Protein AF-A0A3C0Z412-F1 (afdb_monomer_lite)

Foldseek 3Di:
DDDDFFADPVVRGTDDQQQKFAAQPPPRDGGATCQGDPVPGDGHHSVNGDPIAGNPPRHDTD

Structure (mmCIF, N/CA/C/O backbone):
data_AF-A0A3C0Z412-F1
#
_entry.id   AF-A0A3C0Z412-F1
#
loop_
_atom_site.group_PDB
_atom_site.id
_atom_site.type_symbol
_atom_site.label_atom_id
_atom_site.label_alt_id
_atom_site.label_comp_id
_atom_site.label_asym_id
_atom_site.label_entity_id
_atom_site.label_seq_id
_atom_site.pdbx_PDB_ins_code
_atom_site.Cartn_x
_atom_site.Cartn_y
_atom_site.Cartn_z
_atom_site.occupancy
_atom_site.B_iso_or_equiv
_atom_site.auth_seq_id
_atom_site.auth_comp_id
_atom_site.auth_asym_id
_atom_site.auth_atom_id
_atom_site.pdbx_PDB_model_num
ATOM 1 N N . ASP A 1 1 ? 17.884 -10.666 11.100 1.00 49.12 1 ASP A N 1
ATOM 2 C CA . ASP A 1 1 ? 17.265 -10.121 9.889 1.00 49.12 1 ASP A CA 1
ATOM 3 C C . ASP A 1 1 ? 15.848 -9.752 10.280 1.00 49.12 1 ASP A C 1
ATOM 5 O O . ASP A 1 1 ? 14.993 -10.622 10.375 1.00 49.12 1 ASP A O 1
ATOM 9 N N . SER A 1 2 ? 15.678 -8.525 10.763 1.00 58.25 2 SER A N 1
ATOM 10 C CA . SER A 1 2 ? 14.443 -8.063 11.402 1.00 58.25 2 SER A CA 1
ATOM 11 C C . SER A 1 2 ? 13.834 -7.033 10.464 1.00 58.25 2 SER A C 1
ATOM 13 O O . SER A 1 2 ? 14.072 -5.843 10.637 1.00 58.25 2 SER A O 1
ATOM 15 N N . ARG A 1 3 ? 13.155 -7.486 9.406 1.00 69.50 3 ARG A N 1
ATOM 16 C CA . ARG A 1 3 ? 12.416 -6.574 8.525 1.00 69.50 3 ARG A CA 1
ATOM 17 C C . ARG A 1 3 ? 11.284 -5.940 9.328 1.00 69.50 3 ARG A C 1
ATOM 19 O O . ARG A 1 3 ? 10.525 -6.668 9.972 1.00 69.50 3 ARG A O 1
ATOM 26 N N . SER A 1 4 ? 11.209 -4.613 9.330 1.00 80.12 4 SER A N 1
ATOM 27 C CA . SER A 1 4 ? 10.072 -3.880 9.882 1.00 80.12 4 SER A CA 1
ATOM 28 C C . SER A 1 4 ? 8.825 -4.263 9.096 1.00 80.12 4 SER A C 1
ATOM 30 O O . SER A 1 4 ? 8.838 -4.307 7.869 1.00 80.12 4 SER A O 1
ATOM 32 N N . GLN A 1 5 ? 7.761 -4.611 9.813 1.00 87.81 5 GLN A N 1
ATOM 33 C CA . GLN A 1 5 ? 6.461 -4.886 9.215 1.00 87.81 5 GLN A CA 1
ATOM 34 C C . GLN A 1 5 ? 5.537 -3.723 9.559 1.00 87.81 5 GLN A C 1
ATOM 36 O O . GLN A 1 5 ? 5.433 -3.413 10.750 1.00 87.81 5 GLN A O 1
ATOM 41 N N . PRO A 1 6 ? 4.850 -3.123 8.575 1.00 92.75 6 PRO A N 1
ATOM 42 C CA . PRO A 1 6 ? 3.878 -2.078 8.853 1.00 92.75 6 PRO A CA 1
ATOM 43 C C . PRO A 1 6 ? 2.768 -2.603 9.765 1.00 92.75 6 PRO A C 1
ATOM 45 O O . PRO A 1 6 ? 2.323 -3.747 9.624 1.00 92.75 6 PRO A O 1
ATOM 48 N N . TYR A 1 7 ? 2.305 -1.784 10.698 1.00 94.38 7 TYR A N 1
ATOM 49 C CA . TYR A 1 7 ? 1.200 -2.091 11.594 1.00 94.38 7 TYR A CA 1
ATOM 50 C C . TYR A 1 7 ? -0.026 -1.270 11.215 1.00 94.38 7 TYR A C 1
ATOM 52 O O . TYR A 1 7 ? 0.037 -0.057 11.055 1.00 94.38 7 TYR A O 1
ATOM 60 N N . CYS A 1 8 ? -1.175 -1.919 11.080 1.00 95.75 8 CYS A N 1
ATOM 61 C CA . CYS A 1 8 ? -2.435 -1.218 10.908 1.00 95.75 8 CYS A CA 1
ATOM 62 C C . CYS A 1 8 ? -3.102 -1.036 12.269 1.00 95.75 8 CYS A C 1
ATOM 64 O O . CYS A 1 8 ? -3.545 -2.016 12.868 1.00 95.75 8 CYS A O 1
ATOM 66 N 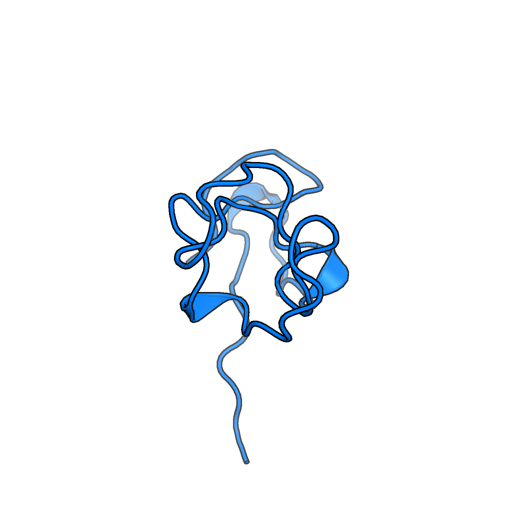N . GLU A 1 9 ? -3.213 0.210 12.732 1.00 96.12 9 GLU A N 1
ATOM 67 C CA . GLU A 1 9 ? -3.892 0.531 13.995 1.00 96.12 9 GLU A CA 1
ATOM 68 C C . GLU A 1 9 ? -5.399 0.239 13.929 1.00 96.12 9 GLU A C 1
ATOM 70 O O . GLU A 1 9 ? -5.985 -0.242 14.894 1.00 96.12 9 GLU A O 1
ATOM 75 N N . THR A 1 10 ? -6.022 0.460 12.769 1.00 96.19 10 THR A N 1
ATOM 76 C CA . THR A 1 10 ? -7.458 0.225 12.552 1.00 96.19 10 THR A CA 1
ATOM 77 C C . THR A 1 10 ? -7.829 -1.256 12.603 1.00 96.19 10 THR A C 1
ATOM 79 O O . THR A 1 10 ? -8.852 -1.621 13.178 1.00 96.19 10 THR A O 1
ATOM 82 N N . ASP A 1 11 ? -6.997 -2.114 12.008 1.00 94.38 11 ASP A N 1
ATOM 83 C CA . ASP A 1 11 ? -7.207 -3.567 11.969 1.00 94.38 11 ASP A CA 1
ATOM 84 C C . ASP A 1 11 ? -6.495 -4.316 13.113 1.00 94.38 11 ASP A C 1
ATOM 86 O O . ASP A 1 11 ? -6.538 -5.555 13.132 1.00 94.38 11 ASP A O 1
ATOM 90 N N . ASP A 1 12 ? -5.832 -3.568 14.006 1.00 95.44 12 ASP A N 1
ATOM 91 C CA . ASP A 1 12 ? -5.036 -4.004 15.163 1.00 95.44 12 ASP A CA 1
ATOM 92 C C . ASP A 1 12 ? -4.110 -5.192 14.843 1.00 95.44 12 ASP A C 1
ATOM 94 O O . ASP A 1 12 ? -4.135 -6.243 15.490 1.00 95.44 12 ASP A O 1
ATOM 98 N N . ARG A 1 13 ? -3.338 -5.072 13.752 1.00 94.44 13 ARG A N 1
ATOM 99 C CA . ARG A 1 13 ? -2.462 -6.154 13.272 1.00 94.44 13 ARG A CA 1
ATOM 100 C C . ARG A 1 13 ? -1.274 -5.667 12.449 1.00 94.44 13 ARG A C 1
ATOM 102 O O . ARG A 1 13 ? -1.364 -4.679 11.725 1.00 94.44 13 ARG A O 1
ATOM 109 N N . PHE A 1 14 ? -0.208 -6.466 12.443 1.00 94.12 14 PHE A N 1
ATOM 110 C CA . PHE A 1 14 ? 0.864 -6.339 11.455 1.00 94.12 14 PHE A CA 1
ATOM 111 C C . PHE A 1 14 ? 0.375 -6.734 10.060 1.00 94.12 14 PHE A C 1
ATOM 113 O O . PHE A 1 14 ? -0.388 -7.694 9.898 1.00 94.12 14 PHE A O 1
ATOM 120 N N . LEU A 1 15 ? 0.843 -6.007 9.053 1.00 93.88 15 LEU A N 1
ATOM 121 C CA . LEU A 1 15 ? 0.534 -6.207 7.649 1.00 93.88 15 LEU A CA 1
ATOM 122 C C . LEU A 1 15 ? 1.694 -6.938 6.962 1.00 93.88 15 LEU A C 1
ATOM 124 O O . LEU A 1 15 ? 2.765 -6.366 6.770 1.00 93.88 15 LEU A O 1
ATOM 128 N N . PRO A 1 16 ? 1.503 -8.204 6.556 1.00 93.38 16 PRO A N 1
ATOM 129 C CA . PRO A 1 16 ? 2.370 -8.825 5.563 1.00 93.38 16 PRO A CA 1
ATOM 130 C C . PRO A 1 16 ? 2.368 -8.019 4.258 1.00 93.38 16 PRO A C 1
ATOM 132 O O . PRO A 1 16 ? 1.332 -7.462 3.902 1.00 93.38 16 PRO A O 1
ATOM 135 N N . ASP A 1 17 ? 3.455 -8.075 3.489 1.00 91.75 17 ASP A N 1
ATOM 136 C CA . ASP A 1 17 ? 3.677 -7.283 2.264 1.00 91.75 17 ASP A CA 1
ATOM 137 C C . ASP A 1 17 ? 2.492 -7.307 1.279 1.00 91.75 17 ASP A C 1
ATOM 139 O O . ASP A 1 17 ? 2.139 -6.297 0.680 1.00 91.75 17 ASP A O 1
ATOM 143 N N . ARG A 1 18 ? 1.791 -8.447 1.179 1.00 90.88 18 ARG A N 1
ATOM 144 C CA . ARG A 1 18 ? 0.596 -8.622 0.325 1.00 90.88 18 ARG A CA 1
ATOM 145 C C . ARG A 1 18 ? -0.619 -7.765 0.717 1.00 90.88 18 ARG A C 1
ATOM 147 O O . ARG A 1 18 ? -1.570 -7.680 -0.055 1.00 90.88 18 ARG A O 1
ATOM 154 N N . TYR A 1 19 ? -0.646 -7.253 1.945 1.00 94.69 19 TYR A N 1
ATOM 155 C CA . TYR A 1 19 ? -1.706 -6.400 2.484 1.00 94.69 19 TYR A CA 1
ATOM 156 C C . TYR A 1 19 ? -1.306 -4.925 2.506 1.00 94.69 19 TYR A C 1
ATOM 158 O O . TYR A 1 19 ? -2.097 -4.105 2.968 1.00 94.69 19 TYR A O 1
ATOM 166 N N . VAL A 1 20 ? -0.118 -4.592 2.004 1.00 95.50 20 VAL A N 1
ATOM 167 C CA . VAL A 1 20 ? 0.330 -3.217 1.816 1.00 95.50 20 VAL A CA 1
ATOM 168 C C . VAL A 1 20 ? 0.272 -2.909 0.328 1.00 95.50 20 VAL A C 1
ATOM 170 O O . VAL A 1 20 ? 0.825 -3.639 -0.496 1.00 95.50 20 VAL A O 1
ATOM 173 N N . GLU A 1 21 ? -0.433 -1.841 -0.013 1.00 96.62 21 GLU A N 1
ATOM 174 C CA . GLU A 1 21 ? -0.514 -1.318 -1.372 1.00 96.62 21 GLU A CA 1
ATOM 175 C C . GLU A 1 21 ? -0.131 0.157 -1.368 1.00 96.62 21 GLU A C 1
ATOM 177 O O . GLU A 1 21 ? -0.177 0.820 -0.336 1.00 96.62 21 GLU A O 1
ATOM 182 N N . GLY A 1 22 ? 0.281 0.676 -2.514 1.00 96.50 22 GLY A N 1
ATOM 183 C CA . GLY A 1 22 ? 0.650 2.073 -2.649 1.00 96.50 22 GLY A CA 1
ATOM 184 C C . GLY A 1 22 ? 1.116 2.401 -4.056 1.00 96.50 22 GLY A C 1
ATOM 185 O O . GLY A 1 22 ? 0.916 1.653 -5.017 1.00 96.50 22 GLY A O 1
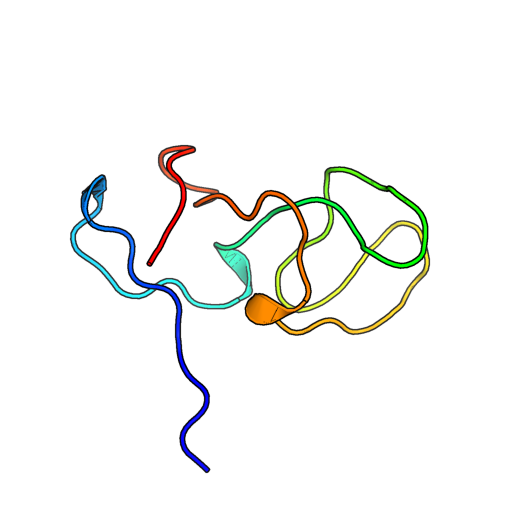ATOM 186 N N . THR A 1 23 ? 1.767 3.547 -4.177 1.00 97.88 23 THR A N 1
ATOM 187 C CA . THR A 1 23 ? 2.293 4.042 -5.440 1.00 97.88 23 THR A CA 1
ATOM 188 C C . THR A 1 23 ? 3.747 3.612 -5.633 1.00 97.88 23 THR A C 1
ATOM 190 O O . THR A 1 23 ? 4.612 3.868 -4.797 1.00 97.88 23 THR A O 1
ATOM 193 N N . CYS A 1 24 ? 4.041 2.988 -6.776 1.00 97.62 24 CYS A N 1
ATOM 194 C CA . CYS A 1 24 ? 5.388 2.588 -7.159 1.00 97.62 24 CYS A CA 1
ATOM 195 C C . CYS A 1 24 ? 6.289 3.825 -7.318 1.00 97.62 24 CYS A C 1
ATOM 197 O O . CYS A 1 24 ? 6.024 4.648 -8.205 1.00 97.62 24 CYS A O 1
ATOM 199 N N . PRO A 1 25 ? 7.418 3.918 -6.593 1.00 96.88 25 PRO A N 1
ATOM 200 C CA . PRO A 1 25 ? 8.326 5.064 -6.691 1.00 96.88 25 PRO A CA 1
ATOM 201 C C . PRO A 1 25 ? 9.067 5.136 -8.037 1.00 96.88 25 PRO A C 1
ATOM 203 O O . PRO A 1 25 ? 9.663 6.156 -8.372 1.00 96.88 25 PRO A O 1
ATOM 206 N N . HIS A 1 26 ? 9.053 4.056 -8.825 1.00 96.62 26 HIS A N 1
ATOM 207 C CA . HIS A 1 26 ? 9.817 3.962 -10.071 1.00 96.62 26 HIS A CA 1
ATOM 208 C C . HIS A 1 26 ? 9.008 4.262 -11.331 1.00 96.62 26 HIS A C 1
ATOM 210 O O . HIS A 1 26 ? 9.571 4.764 -12.301 1.00 96.62 26 HIS A O 1
ATOM 216 N N . CYS A 1 27 ? 7.719 3.918 -11.352 1.00 97.00 27 CYS A N 1
ATOM 217 C CA . CYS A 1 27 ? 6.868 4.104 -12.531 1.00 97.00 27 CYS A CA 1
ATOM 218 C C . CYS A 1 27 ? 5.577 4.885 -12.255 1.00 97.00 27 CYS A C 1
ATOM 220 O O . CYS A 1 27 ? 4.880 5.233 -13.204 1.00 97.00 27 CYS A O 1
ATOM 222 N N . GLY A 1 28 ? 5.270 5.188 -10.987 1.00 96.44 28 GLY A N 1
ATOM 223 C CA . GLY A 1 28 ? 4.086 5.955 -10.593 1.00 96.44 28 GLY A CA 1
ATOM 224 C C . GLY A 1 28 ? 2.772 5.171 -10.618 1.00 96.44 28 GLY A C 1
ATOM 225 O O . GLY A 1 28 ? 1.709 5.774 -10.487 1.00 96.44 28 GLY A O 1
ATOM 226 N N . ASP A 1 29 ? 2.820 3.849 -10.799 1.00 97.06 29 ASP A N 1
ATOM 227 C CA . ASP A 1 29 ? 1.631 3.001 -10.715 1.00 97.06 29 ASP A CA 1
ATOM 228 C C . ASP A 1 29 ? 1.065 2.990 -9.291 1.00 97.06 29 ASP A C 1
ATOM 230 O O . ASP A 1 29 ? 1.801 2.711 -8.353 1.00 97.06 29 ASP A O 1
ATOM 234 N N . LYS A 1 30 ? -0.230 3.275 -9.130 1.00 95.38 30 LYS A N 1
ATOM 235 C CA . LYS A 1 30 ? -0.896 3.430 -7.821 1.00 95.38 30 LYS A CA 1
ATOM 236 C C . LYS A 1 30 ? -1.352 2.111 -7.185 1.00 95.38 30 LYS A C 1
ATOM 238 O O . LYS A 1 30 ? -1.934 2.136 -6.108 1.00 95.38 30 LYS A O 1
ATOM 243 N N . GLY A 1 31 ? -1.171 0.992 -7.885 1.00 92.75 31 GLY A N 1
ATOM 244 C CA . GLY A 1 31 ? -1.571 -0.346 -7.442 1.00 92.75 31 GLY A CA 1
ATOM 245 C C . GLY A 1 31 ? -0.389 -1.251 -7.109 1.00 92.75 31 GLY A C 1
ATOM 246 O O . GLY A 1 31 ? -0.517 -2.473 -7.189 1.00 92.75 31 GLY A O 1
ATOM 247 N N . ALA A 1 32 ? 0.774 -0.680 -6.796 1.00 96.88 32 ALA A N 1
ATOM 248 C CA . ALA A 1 32 ? 1.943 -1.467 -6.445 1.00 96.88 32 ALA A CA 1
ATOM 249 C C . ALA A 1 32 ? 1.747 -2.126 -5.078 1.00 96.88 32 ALA A C 1
ATOM 251 O O . ALA A 1 32 ? 1.225 -1.514 -4.148 1.00 96.88 32 ALA A O 1
ATOM 252 N N . ARG A 1 33 ? 2.169 -3.385 -4.967 1.00 95.44 33 ARG A N 1
ATOM 253 C CA . ARG A 1 33 ? 2.121 -4.157 -3.726 1.00 95.44 33 ARG A CA 1
ATOM 254 C C . ARG A 1 33 ? 3.448 -4.035 -2.995 1.00 95.44 33 ARG A C 1
ATOM 256 O O . ARG A 1 33 ? 4.477 -3.770 -3.618 1.00 95.44 33 ARG A O 1
ATOM 263 N N . GLY A 1 34 ? 3.423 -4.276 -1.688 1.00 93.62 34 GLY A N 1
ATOM 264 C CA . GLY A 1 34 ? 4.610 -4.197 -0.837 1.00 93.62 34 GLY A CA 1
ATOM 265 C C . GLY A 1 34 ? 5.715 -5.194 -1.190 1.00 93.62 34 GLY A C 1
ATOM 266 O O . GLY A 1 34 ? 6.794 -5.080 -0.640 1.00 93.62 34 GLY A O 1
ATOM 267 N N . ASP A 1 35 ? 5.460 -6.158 -2.079 1.00 94.50 35 ASP A N 1
ATOM 268 C CA . ASP A 1 35 ? 6.435 -7.139 -2.567 1.00 94.50 35 ASP A CA 1
ATOM 269 C C . ASP A 1 35 ? 6.829 -6.937 -4.044 1.00 94.50 35 ASP A C 1
ATOM 271 O O . ASP A 1 35 ? 7.920 -7.331 -4.470 1.00 94.50 35 ASP A O 1
ATOM 275 N N . GLN A 1 36 ? 5.949 -6.344 -4.859 1.00 95.56 36 GLN A N 1
ATOM 276 C CA . GL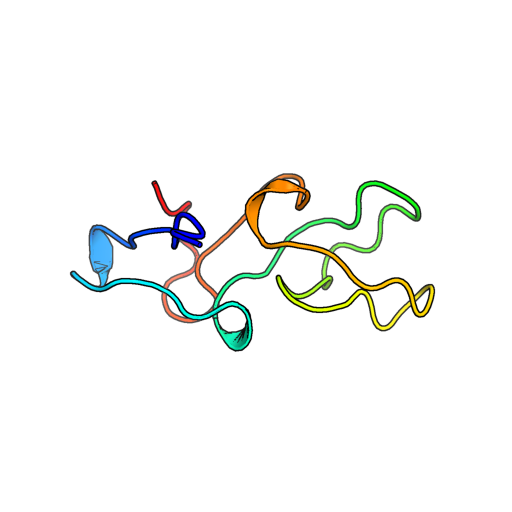N A 1 36 ? 6.195 -6.112 -6.282 1.00 95.56 36 GLN A CA 1
ATOM 277 C C . GLN A 1 36 ? 5.291 -5.036 -6.893 1.00 95.56 36 GLN A C 1
ATOM 279 O O . GLN A 1 36 ? 4.128 -4.859 -6.532 1.00 95.56 36 GLN A O 1
ATOM 284 N N . CYS A 1 37 ? 5.793 -4.396 -7.945 1.00 96.75 37 CYS A N 1
ATOM 285 C CA . CYS A 1 37 ? 4.984 -3.613 -8.868 1.00 96.75 37 CYS A CA 1
ATOM 286 C C . CYS A 1 37 ? 4.684 -4.429 -10.130 1.00 96.75 37 CYS A C 1
ATOM 288 O O . CYS A 1 37 ? 5.581 -4.697 -10.931 1.00 96.75 37 CYS A O 1
ATOM 290 N N . ASP A 1 38 ? 3.411 -4.760 -10.348 1.00 94.88 38 ASP A N 1
ATOM 291 C CA . ASP A 1 38 ? 2.965 -5.522 -11.521 1.00 94.88 38 ASP A CA 1
ATOM 292 C C . ASP A 1 38 ? 3.098 -4.724 -12.833 1.00 94.88 38 ASP A C 1
ATOM 294 O O . ASP A 1 38 ? 3.263 -5.311 -13.902 1.00 94.88 38 ASP A O 1
ATOM 298 N N . ALA A 1 39 ? 3.104 -3.386 -12.765 1.00 96.56 39 ALA A N 1
ATOM 299 C CA . ALA A 1 39 ? 3.239 -2.526 -13.940 1.00 96.56 39 ALA A CA 1
ATOM 300 C C . ALA A 1 39 ? 4.665 -2.481 -14.519 1.00 96.56 39 ALA A C 1
ATOM 302 O O . ALA A 1 39 ? 4.829 -2.390 -15.736 1.00 96.56 39 ALA A O 1
ATOM 303 N N . CYS A 1 40 ? 5.704 -2.533 -13.677 1.00 96.25 40 CYS A N 1
ATOM 304 C CA . CYS A 1 40 ? 7.101 -2.454 -14.131 1.00 96.25 40 CYS A CA 1
ATOM 305 C C . CYS A 1 40 ? 7.951 -3.693 -13.807 1.00 96.25 40 CYS A C 1
ATOM 307 O O . CYS A 1 40 ? 9.115 -3.750 -14.203 1.00 96.25 40 CYS A O 1
ATOM 309 N N . GLY A 1 41 ? 7.386 -4.680 -13.105 1.00 95.44 41 GLY A N 1
ATOM 310 C CA . GLY A 1 41 ? 8.031 -5.950 -12.763 1.00 95.44 41 GLY A CA 1
ATOM 311 C C . GLY A 1 41 ? 9.128 -5.846 -11.702 1.00 95.44 41 GLY A C 1
ATOM 312 O O . GLY A 1 41 ? 9.899 -6.788 -11.530 1.00 95.44 41 GLY A O 1
ATOM 313 N N . ARG A 1 42 ? 9.245 -4.704 -11.015 1.00 95.38 42 ARG A N 1
ATOM 314 C CA . ARG A 1 42 ? 10.233 -4.512 -9.947 1.00 95.38 42 ARG A CA 1
ATOM 315 C C . ARG A 1 42 ? 9.740 -5.130 -8.649 1.00 95.38 42 ARG A C 1
ATOM 317 O O . ARG A 1 42 ? 8.573 -4.972 -8.303 1.00 95.38 42 ARG A O 1
ATOM 324 N N . LEU A 1 43 ? 10.660 -5.773 -7.938 1.00 95.31 43 LEU A N 1
ATOM 325 C CA . LEU A 1 43 ? 10.475 -6.095 -6.529 1.00 95.31 43 LEU A CA 1
ATOM 326 C C . LEU A 1 43 ? 10.569 -4.802 -5.721 1.00 95.31 43 LEU A C 1
ATOM 328 O O . LEU A 1 43 ? 11.381 -3.934 -6.051 1.00 95.31 43 LEU A O 1
ATOM 332 N N . LEU A 1 44 ? 9.715 -4.690 -4.717 1.00 93.50 44 LEU A N 1
ATOM 333 C CA . LEU A 1 44 ? 9.640 -3.567 -3.792 1.00 93.50 44 LEU A CA 1
ATOM 334 C C . LEU A 1 44 ? 9.624 -4.130 -2.375 1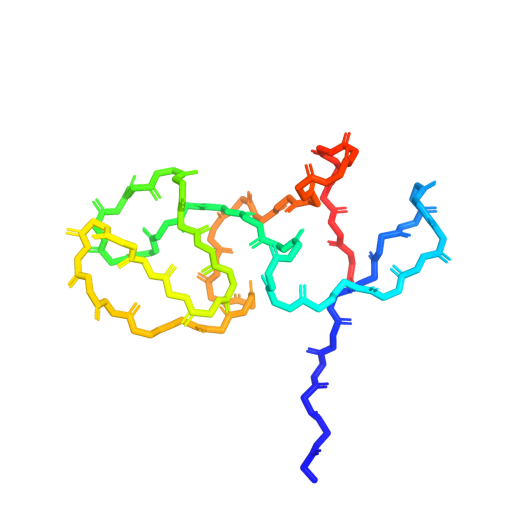.00 93.50 44 LEU A C 1
ATOM 336 O O . LEU A 1 44 ? 9.254 -5.290 -2.195 1.00 93.50 44 LEU A O 1
ATOM 340 N N . ASP A 1 45 ? 9.997 -3.307 -1.404 1.00 92.94 45 ASP A N 1
ATOM 341 C CA . ASP A 1 45 ? 9.625 -3.521 -0.011 1.00 92.94 45 ASP A CA 1
ATOM 342 C C . ASP A 1 45 ? 8.466 -2.565 0.360 1.00 92.94 45 ASP A C 1
ATOM 344 O O . ASP A 1 45 ? 8.292 -1.520 -0.282 1.00 92.94 45 ASP A O 1
ATOM 348 N N . PRO A 1 46 ? 7.654 -2.866 1.393 1.00 92.56 46 PRO A N 1
ATOM 349 C CA . PRO A 1 46 ? 6.511 -2.027 1.762 1.00 92.56 46 PRO A CA 1
ATOM 350 C C . PRO A 1 46 ? 6.897 -0.580 2.099 1.00 92.56 46 PRO A C 1
ATOM 352 O O . PRO A 1 46 ? 6.130 0.340 1.834 1.00 92.56 46 PRO A O 1
ATOM 355 N N . GLU A 1 47 ? 8.100 -0.381 2.644 1.00 91.00 47 GLU A N 1
ATOM 356 C CA . GLU A 1 47 ? 8.653 0.932 3.003 1.00 91.00 47 GLU A CA 1
ATOM 357 C C . GLU A 1 47 ? 9.019 1.795 1.787 1.00 91.00 47 GLU A C 1
ATOM 359 O O . GLU A 1 47 ? 9.088 3.018 1.903 1.00 91.00 47 GLU A O 1
ATOM 364 N N . ASP A 1 48 ? 9.228 1.182 0.617 1.00 92.12 48 ASP A N 1
ATOM 365 C CA . ASP A 1 48 ? 9.531 1.900 -0.625 1.00 92.12 48 ASP A CA 1
ATOM 366 C C . ASP A 1 48 ? 8.270 2.483 -1.282 1.00 92.12 48 ASP A C 1
ATOM 368 O O . ASP A 1 48 ? 8.362 3.341 -2.169 1.00 92.12 48 ASP A O 1
ATOM 372 N N . LEU A 1 49 ? 7.084 1.994 -0.903 1.00 94.69 49 LEU A N 1
ATOM 373 C CA . LEU A 1 49 ? 5.822 2.446 -1.475 1.00 94.69 49 LEU A CA 1
ATOM 374 C C . LEU A 1 49 ? 5.512 3.879 -1.044 1.00 94.69 49 LEU A C 1
ATOM 376 O 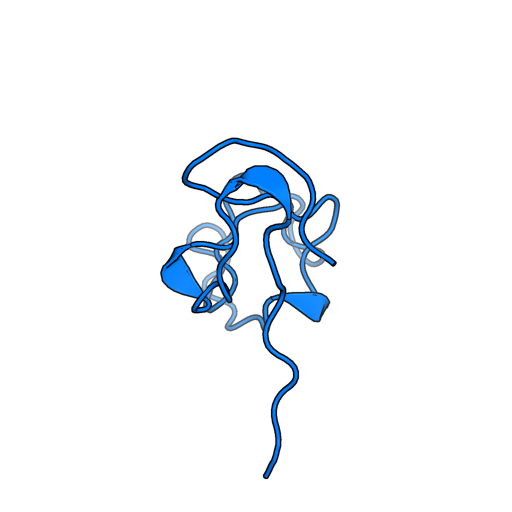O . LEU A 1 49 ? 5.493 4.222 0.137 1.00 94.69 49 LEU A O 1
ATOM 380 N N . LEU A 1 50 ? 5.184 4.713 -2.026 1.00 95.88 50 LEU A N 1
ATOM 381 C CA . LEU A 1 50 ? 4.660 6.050 -1.778 1.00 95.88 50 LEU A CA 1
ATOM 382 C C . LEU A 1 50 ? 3.170 5.952 -1.448 1.00 95.88 50 LEU A C 1
ATOM 384 O O . LEU A 1 50 ? 2.460 5.163 -2.068 1.00 95.88 50 LEU A O 1
ATOM 388 N N . ASP A 1 51 ? 2.687 6.774 -0.516 1.00 94.88 51 ASP A N 1
ATOM 389 C CA . ASP A 1 51 ? 1.284 6.766 -0.077 1.00 94.88 51 ASP A CA 1
ATOM 390 C C . ASP A 1 51 ? 0.798 5.351 0.301 1.00 94.88 51 ASP A C 1
ATOM 392 O O . ASP A 1 51 ? -0.249 4.898 -0.165 1.00 94.88 51 ASP A O 1
ATOM 396 N N . MET A 1 52 ? 1.600 4.623 1.091 1.00 94.25 52 MET A N 1
ATOM 397 C CA . MET A 1 52 ? 1.271 3.252 1.480 1.00 94.25 52 MET A CA 1
ATOM 398 C C . MET A 1 52 ? -0.045 3.195 2.271 1.00 94.25 52 MET A C 1
ATOM 400 O O . MET A 1 52 ? -0.315 4.026 3.144 1.00 94.25 52 MET A O 1
ATOM 404 N N . VAL A 1 53 ? -0.854 2.184 1.982 1.00 96.50 53 VAL A N 1
ATOM 405 C CA . VAL A 1 53 ? -2.162 1.949 2.593 1.00 96.50 53 VAL A CA 1
ATOM 406 C C . VAL A 1 53 ? -2.357 0.471 2.908 1.00 96.50 53 VAL A C 1
ATOM 408 O O . VAL A 1 53 ? -1.863 -0.424 2.215 1.00 96.50 53 VAL A O 1
ATOM 411 N N . CYS A 1 54 ? -3.128 0.203 3.958 1.00 96.38 54 CYS A N 1
ATOM 412 C CA . CYS A 1 54 ? -3.631 -1.126 4.250 1.00 96.38 54 CYS A CA 1
ATOM 413 C C . CYS A 1 54 ? -4.664 -1.512 3.191 1.00 96.38 54 CYS A C 1
ATOM 415 O O . CYS A 1 54 ? -5.721 -0.894 3.086 1.00 96.38 54 CYS A O 1
ATOM 417 N N . ARG A 1 55 ? -4.428 -2.601 2.462 1.00 94.69 55 ARG A N 1
ATOM 418 C CA . ARG A 1 55 ? -5.376 -3.146 1.479 1.00 94.69 55 ARG A CA 1
ATOM 419 C C . ARG A 1 55 ? -6.741 -3.500 2.090 1.00 94.69 55 ARG A C 1
ATOM 421 O O . ARG A 1 55 ? -7.741 -3.553 1.381 1.00 94.69 55 ARG A O 1
ATOM 428 N N . THR A 1 56 ? -6.781 -3.802 3.390 1.00 93.75 56 THR A N 1
ATOM 429 C CA . THR A 1 56 ? -8.000 -4.258 4.075 1.00 93.75 56 THR A CA 1
ATOM 430 C C . THR A 1 56 ? -8.926 -3.098 4.434 1.00 93.75 56 THR A C 1
ATOM 432 O O . THR A 1 56 ? -10.109 -3.156 4.107 1.00 93.75 56 THR A O 1
ATOM 435 N N . CYS A 1 57 ? -8.405 -2.059 5.093 1.00 94.81 57 CYS A N 1
ATOM 436 C CA . CYS A 1 57 ? -9.210 -0.942 5.598 1.00 94.81 57 CYS A CA 1
ATOM 437 C C . CYS A 1 57 ? -8.969 0.395 4.875 1.00 94.81 57 CYS A C 1
ATOM 439 O O . CYS A 1 57 ? -9.775 1.307 5.022 1.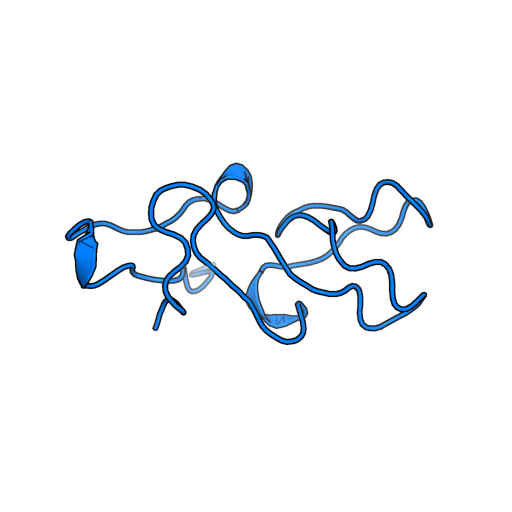00 94.81 57 CYS A O 1
ATOM 441 N N . GLY A 1 58 ? -7.907 0.514 4.074 1.00 94.25 58 GLY A N 1
ATOM 442 C CA . GLY A 1 58 ? -7.546 1.724 3.327 1.00 94.25 58 GLY A CA 1
ATOM 443 C C . GLY A 1 58 ? -6.751 2.766 4.119 1.00 94.25 58 GLY A C 1
ATOM 444 O O . GLY A 1 58 ? -6.326 3.757 3.534 1.00 94.25 58 GLY A O 1
ATOM 445 N N . GLU A 1 59 ? -6.532 2.551 5.416 1.00 95.81 59 GLU A N 1
ATOM 446 C CA . GLU A 1 59 ? -5.785 3.477 6.275 1.00 95.81 59 GLU A CA 1
ATOM 447 C C . GLU A 1 59 ? -4.271 3.334 6.095 1.00 95.81 59 GLU A C 1
ATOM 449 O O . GLU A 1 59 ? -3.774 2.253 5.766 1.00 95.81 59 GLU A O 1
ATOM 454 N N . THR A 1 60 ? -3.530 4.416 6.339 1.00 94.94 60 THR A N 1
ATOM 455 C CA . THR A 1 60 ? -2.063 4.407 6.309 1.00 94.94 60 THR A CA 1
ATOM 456 C C . THR A 1 60 ? -1.516 3.635 7.518 1.00 94.94 60 THR A C 1
ATOM 458 O O . THR A 1 60 ? -1.774 4.038 8.653 1.00 94.94 60 THR A O 1
ATOM 461 N N . PRO A 1 61 ? -0.786 2.525 7.311 1.00 93.06 61 PRO A N 1
ATOM 462 C CA . PRO A 1 61 ? -0.131 1.801 8.394 1.00 93.06 61 PRO A CA 1
ATOM 463 C C . PRO A 1 61 ? 1.089 2.562 8.944 1.00 93.06 61 PRO A C 1
ATOM 465 O O . PRO A 1 61 ? 1.630 3.445 8.277 1.00 93.06 61 PRO A O 1
ATOM 468 N N . VAL A 1 62 ? 1.511 2.196 10.158 1.00 90.25 62 VAL A N 1
ATOM 469 C CA . VAL A 1 62 ? 2.651 2.770 10.901 1.00 90.25 62 VAL A CA 1
ATOM 470 C C . VAL A 1 62 ? 3.850 1.838 10.984 1.00 90.25 62 VAL A C 1
ATOM 472 O O . VAL A 1 62 ? 3.652 0.601 10.934 1.00 90.25 62 VAL A O 1
#

Secondary structure (DSSP, 8-state):
------EETTTTEE--GGGEEEE-TTT--TTEESSB-TTT--B--GGG-EEEEETTT-PPP-

Radius of gyration: 10.81 Å; chains: 1; bounding box: 26×17×29 Å

Sequence (62 aa):
DSRSQPYCETDDRFLPDRYVEGTCPHCGDKGARGDQCDACGRLLDPEDLLDMVCRTCGETPV

pLDDT: mean 92.77, std 8.27, range [49.12, 97.88]